Protein AF-A0A1Q3GS66-F1 (afdb_monomer)

Solvent-accessible surface area (backbone atoms only — not comparable to full-atom values): 6261 Å² total; per-residue (Å²): 132,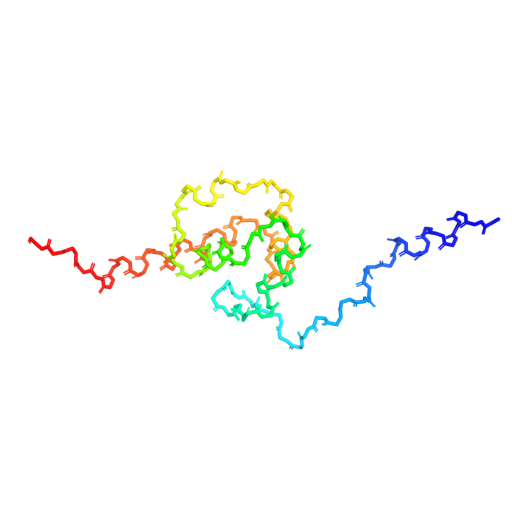64,65,66,61,52,49,58,60,68,71,41,73,79,89,74,69,82,70,60,100,69,70,37,78,46,67,73,62,52,49,76,68,51,37,52,52,48,24,74,73,50,81,43,54,48,68,55,50,47,32,50,39,69,53,64,46,43,76,72,58,64,74,63,59,51,69,71,43,38,52,54,51,20,62,65,40,67,48,94,39,54,67,63,52,49,50,56,44,47,52,51,36,52,56,56,53,71,74,49,78,75,87,128

Radius of gyration: 17.08 Å; Cα contacts (8 Å, |Δi|>4): 69; chains: 1; bounding box: 36×34×60 Å

pLDDT: mean 73.76, std 15.75, range [42.88, 90.56]

Foldseek 3Di:
DVVVVVVVVVPDDPPPPPPPPDQALALQVDDLVLLVVLCVQQVDHSVLSCCQSVLVDDPVSLVPRDPSSQVSVCVSNVHPGSVVNVVRSVVVNVVVCVVDPDDD

Sequence (104 aa):
MILERANELLGRPASGLTYCKRIPQKPEDCTYKDFRNLSSMTDISISTLKRLFNSEATTKCLGKLNTINQEKIVQFLGYEDWAAVEKVIFQKVMDKKLTYPLPS

Secondary structure (DSSP, 8-state):
--HHHHHHHHSS--TT----S---SSGGG--HHHHHHHHHHHS--HHHHHHHHTT---HHHHTT--HHHHHHHHHHHT-SSHHHHHHHHHHHHHHHHHTSPPP-

Structure (mmCIF, N/CA/C/O backbone):
data_AF-A0A1Q3GS66-F1
#
_entry.id   AF-A0A1Q3GS66-F1
#
loop_
_atom_site.group_PDB
_atom_site.id
_atom_site.type_symbol
_atom_site.label_atom_id
_atom_site.label_alt_id
_atom_site.label_comp_id
_atom_site.label_asym_id
_atom_site.label_entity_id
_atom_site.label_seq_id
_atom_site.pdbx_PDB_ins_code
_atom_site.Cartn_x
_atom_site.Cartn_y
_atom_site.Cartn_z
_atom_site.occupancy
_atom_site.B_iso_or_equiv
_atom_site.auth_seq_id
_atom_site.auth_comp_id
_atom_site.auth_asym_id
_atom_site.auth_atom_id
_atom_site.pdbx_PDB_model_num
ATOM 1 N N . MET A 1 1 ? 21.201 -11.972 -33.264 1.00 51.81 1 MET A N 1
ATOM 2 C CA . MET A 1 1 ? 19.793 -12.191 -32.866 1.00 51.81 1 MET A CA 1
ATOM 3 C C . MET A 1 1 ? 19.665 -12.187 -31.332 1.00 51.81 1 MET A C 1
ATOM 5 O O . MET A 1 1 ? 19.193 -13.141 -30.735 1.00 51.81 1 MET A O 1
ATOM 9 N N . ILE A 1 2 ? 20.167 -11.130 -30.671 1.00 56.84 2 ILE A N 1
ATOM 10 C CA . ILE A 1 2 ? 20.170 -11.005 -29.194 1.00 56.84 2 ILE A CA 1
ATOM 11 C C . ILE A 1 2 ? 18.991 -10.133 -28.722 1.00 56.84 2 ILE A C 1
ATOM 13 O O . ILE A 1 2 ? 18.426 -10.391 -27.664 1.00 56.84 2 ILE A O 1
ATOM 17 N N . LEU A 1 3 ? 18.565 -9.162 -29.542 1.00 54.03 3 LEU A N 1
ATOM 18 C CA . LEU A 1 3 ? 17.437 -8.274 -2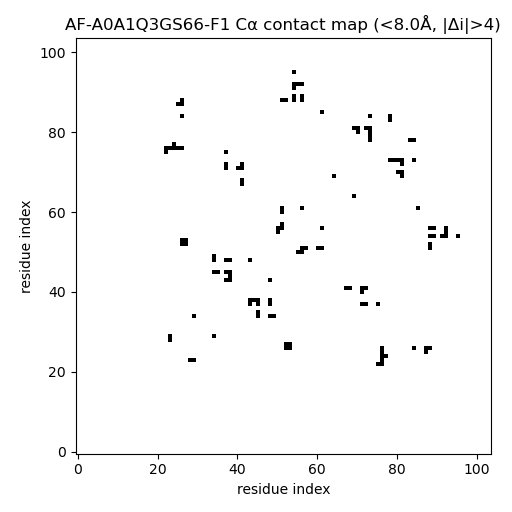9.237 1.00 54.03 3 LEU A CA 1
ATOM 19 C C . LEU A 1 3 ? 16.091 -9.005 -29.122 1.00 54.03 3 LEU A C 1
ATOM 21 O O . LEU A 1 3 ? 15.325 -8.706 -28.213 1.00 54.03 3 LEU A O 1
ATOM 25 N N . GLU A 1 4 ? 15.808 -9.981 -29.988 1.00 55.50 4 GLU A N 1
ATOM 26 C CA . GLU A 1 4 ? 14.531 -10.715 -29.945 1.00 55.50 4 GLU A CA 1
ATOM 27 C C . GLU A 1 4 ? 14.377 -11.522 -28.649 1.00 55.50 4 GLU A C 1
ATOM 29 O O . GLU A 1 4 ? 13.313 -11.519 -28.034 1.00 55.50 4 GLU A O 1
ATOM 34 N N . ARG A 1 5 ? 15.476 -12.103 -28.154 1.00 53.62 5 ARG A N 1
ATOM 35 C CA . ARG A 1 5 ? 15.496 -12.861 -26.897 1.00 53.62 5 ARG A CA 1
ATOM 36 C C . ARG A 1 5 ? 15.348 -11.966 -25.660 1.00 53.62 5 ARG A C 1
ATOM 38 O O . ARG A 1 5 ? 14.798 -12.398 -24.652 1.00 53.62 5 ARG A O 1
ATOM 45 N N . ALA A 1 6 ? 15.833 -10.724 -25.726 1.00 54.97 6 ALA A N 1
ATOM 46 C CA . ALA A 1 6 ? 15.662 -9.739 -24.657 1.00 54.97 6 ALA A CA 1
ATOM 47 C C . ALA A 1 6 ? 14.213 -9.223 -24.586 1.00 54.97 6 ALA A C 1
ATOM 49 O O . ALA A 1 6 ? 13.666 -9.093 -23.492 1.00 54.97 6 ALA A O 1
ATOM 50 N N . ASN A 1 7 ? 13.559 -9.018 -25.734 1.00 56.16 7 ASN A N 1
ATOM 51 C CA . ASN A 1 7 ? 12.146 -8.636 -25.785 1.00 56.16 7 ASN A CA 1
ATOM 52 C C . ASN A 1 7 ? 11.207 -9.758 -25.317 1.00 56.16 7 ASN A C 1
ATOM 54 O O . ASN A 1 7 ? 10.223 -9.469 -24.644 1.00 56.16 7 ASN A O 1
ATOM 58 N N . GLU A 1 8 ? 11.526 -11.032 -25.568 1.00 57.31 8 GLU A N 1
ATOM 59 C CA . GLU A 1 8 ? 10.780 -12.161 -24.982 1.00 57.31 8 GLU A CA 1
ATOM 60 C C . GLU A 1 8 ? 10.863 -12.214 -23.448 1.00 57.31 8 GLU A C 1
ATOM 62 O O . GLU A 1 8 ? 9.920 -12.662 -22.795 1.00 57.31 8 GLU A O 1
ATOM 67 N N . LEU A 1 9 ? 11.974 -11.764 -22.857 1.00 53.22 9 LEU A N 1
ATOM 68 C CA . LEU A 1 9 ? 12.140 -11.705 -21.401 1.00 53.22 9 LEU A CA 1
ATOM 69 C C . LEU A 1 9 ? 11.424 -10.498 -20.781 1.00 53.22 9 LEU A C 1
ATOM 71 O O . LEU A 1 9 ? 10.913 -10.614 -19.671 1.00 53.22 9 LEU A O 1
ATOM 75 N N . LEU A 1 10 ? 11.348 -9.374 -21.501 1.00 55.28 10 LEU A N 1
ATOM 76 C CA . LEU A 1 10 ? 10.608 -8.175 -21.086 1.00 55.28 10 LEU A CA 1
ATOM 77 C C . LEU A 1 10 ? 9.092 -8.294 -21.324 1.00 55.28 10 LEU A C 1
ATOM 79 O O . LEU A 1 10 ? 8.313 -7.662 -20.618 1.00 55.28 10 LEU A O 1
ATOM 83 N N . GLY A 1 11 ? 8.671 -9.109 -22.298 1.00 46.12 11 GLY A N 1
ATOM 84 C CA . GLY A 1 11 ? 7.265 -9.381 -22.617 1.00 46.12 11 GLY A CA 1
ATOM 85 C C . GLY A 1 11 ? 6.605 -10.434 -21.722 1.00 46.12 11 GLY A C 1
ATOM 86 O O . GLY A 1 11 ? 5.391 -10.62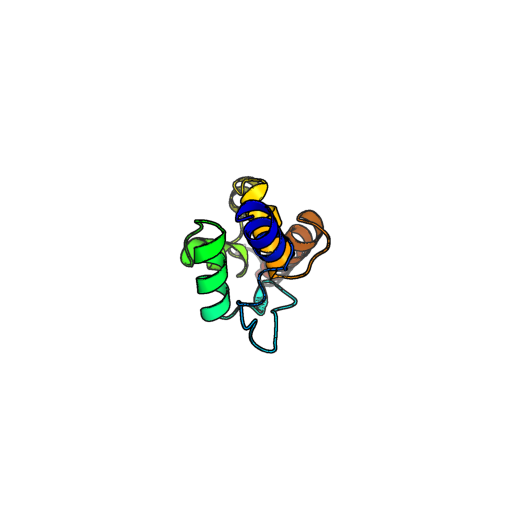4 -21.781 1.00 46.12 11 GLY A O 1
ATOM 87 N N . ARG A 1 12 ? 7.378 -11.122 -20.874 1.00 50.12 12 ARG A N 1
ATOM 88 C CA . ARG A 1 12 ? 6.832 -11.987 -19.825 1.00 50.12 12 ARG A CA 1
ATOM 89 C C . ARG A 1 12 ? 6.534 -11.115 -18.604 1.00 50.12 12 ARG A C 1
ATOM 91 O O . ARG A 1 12 ? 7.466 -10.488 -18.101 1.00 50.12 12 ARG A O 1
ATOM 98 N N . PRO A 1 13 ? 5.294 -11.087 -18.069 1.00 47.72 13 PRO A N 1
ATOM 99 C CA . PRO A 1 13 ? 5.080 -10.503 -16.749 1.00 47.72 13 PRO A CA 1
ATOM 100 C C . PRO A 1 13 ? 6.045 -11.211 -15.805 1.00 47.72 13 PRO A C 1
ATOM 102 O O . PRO A 1 13 ? 6.181 -12.431 -15.915 1.00 47.72 13 PRO A O 1
ATOM 105 N N . ALA A 1 14 ? 6.765 -10.465 -14.964 1.00 52.16 14 ALA A N 1
ATOM 106 C CA . ALA A 1 14 ? 7.818 -10.981 -14.093 1.00 52.16 14 ALA A CA 1
ATOM 107 C C . ALA A 1 14 ? 7.318 -12.186 -13.272 1.00 52.16 14 ALA A C 1
ATOM 109 O O . ALA A 1 14 ? 6.837 -12.065 -12.148 1.00 52.16 14 ALA A O 1
ATOM 110 N N . SER A 1 15 ? 7.439 -13.381 -13.851 1.00 47.88 15 SER A N 1
ATOM 111 C CA . SER A 1 15 ? 6.919 -14.647 -13.336 1.00 47.88 15 SER A CA 1
ATOM 112 C C . SER A 1 15 ? 7.952 -15.235 -12.379 1.00 47.88 15 SER A C 1
ATOM 114 O O . SER A 1 15 ? 8.393 -16.369 -12.524 1.00 47.88 15 SER A O 1
ATOM 116 N N . GLY A 1 16 ? 8.427 -14.393 -11.462 1.00 42.88 16 GLY A N 1
ATOM 117 C CA . GLY A 1 16 ? 9.490 -14.690 -10.504 1.00 42.88 16 GLY A CA 1
ATOM 118 C C . GLY A 1 16 ? 9.192 -14.179 -9.098 1.00 42.88 16 GLY A C 1
ATOM 119 O O . GLY A 1 16 ? 9.889 -14.541 -8.156 1.00 42.88 16 GLY A O 1
ATOM 120 N N . LEU A 1 17 ? 8.126 -13.399 -8.912 1.00 45.75 17 LEU A N 1
ATOM 121 C CA . LEU A 1 17 ? 7.558 -13.205 -7.589 1.00 45.75 17 LEU A CA 1
ATOM 122 C C . LEU A 1 17 ? 6.595 -14.364 -7.364 1.00 45.75 17 LEU A C 1
ATOM 124 O O . LEU A 1 17 ? 5.465 -14.360 -7.843 1.00 45.75 17 LEU A O 1
ATOM 128 N N . THR A 1 18 ? 7.046 -15.380 -6.630 1.00 44.34 18 THR A N 1
ATOM 129 C CA . THR A 1 18 ? 6.148 -16.253 -5.868 1.00 44.34 18 THR A CA 1
ATOM 130 C C . THR A 1 18 ? 5.358 -15.367 -4.906 1.00 44.34 18 THR A C 1
ATOM 132 O O . THR A 1 18 ? 5.701 -15.247 -3.725 1.00 44.34 18 THR A O 1
ATOM 135 N N . TYR A 1 19 ? 4.333 -14.684 -5.420 1.00 48.16 19 TYR A N 1
ATOM 136 C CA . TYR A 1 19 ? 3.322 -14.033 -4.614 1.00 48.16 19 TYR A CA 1
ATOM 137 C C . TYR A 1 19 ? 2.737 -15.143 -3.756 1.00 48.16 19 TYR A C 1
ATOM 139 O O . TYR A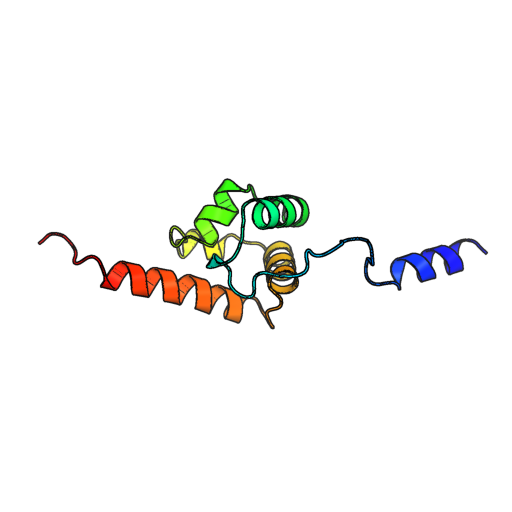 1 19 ? 2.205 -16.145 -4.240 1.00 48.16 19 TYR A O 1
ATOM 147 N N . CYS A 1 20 ? 2.996 -15.026 -2.458 1.00 47.97 20 CYS A N 1
ATOM 148 C CA . CYS A 1 20 ? 2.491 -15.953 -1.468 1.00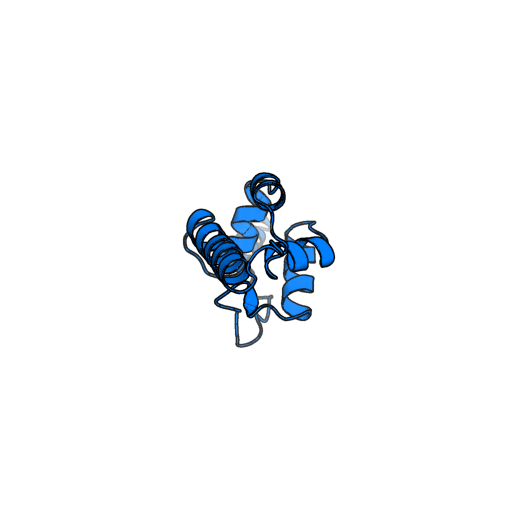 47.97 20 CYS A CA 1
ATOM 149 C C . CYS A 1 20 ? 0.983 -16.076 -1.685 1.00 47.97 20 CYS A C 1
ATOM 151 O O . CYS A 1 20 ? 0.333 -15.078 -1.974 1.00 47.97 20 CYS A O 1
ATOM 153 N N . LYS A 1 21 ? 0.448 -17.297 -1.574 1.00 54.44 21 LYS A N 1
ATOM 154 C CA . LYS A 1 21 ? -0.922 -17.714 -1.938 1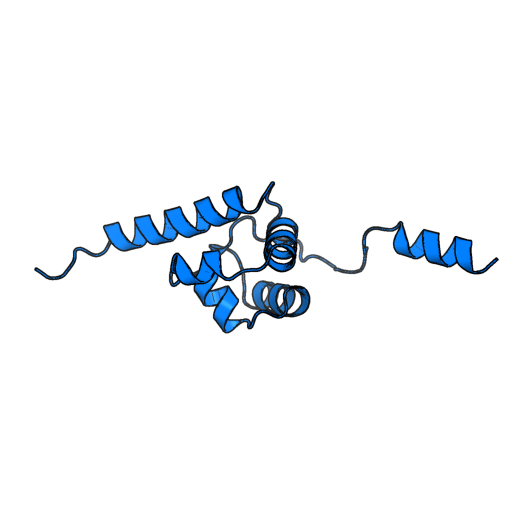.00 54.44 21 LYS A CA 1
ATOM 155 C C . LYS A 1 21 ? -2.085 -16.922 -1.290 1.00 54.44 21 LYS A C 1
ATOM 157 O O . LYS A 1 21 ? -3.229 -17.349 -1.386 1.00 54.44 21 LYS A O 1
ATOM 162 N N . ARG A 1 22 ? -1.824 -15.794 -0.627 1.00 62.88 22 ARG A N 1
ATOM 163 C CA . ARG A 1 22 ? -2.790 -14.793 -0.170 1.00 62.88 22 ARG A CA 1
ATOM 164 C C . ARG A 1 22 ? -2.194 -13.404 -0.393 1.00 62.88 22 ARG A C 1
ATOM 166 O O . ARG A 1 22 ? -1.412 -12.940 0.430 1.00 62.88 22 ARG A O 1
ATOM 173 N N . ILE A 1 23 ? -2.541 -12.774 -1.512 1.00 67.38 23 ILE A N 1
ATOM 174 C CA . ILE A 1 23 ? -2.310 -11.339 -1.698 1.00 67.38 23 ILE A CA 1
ATOM 175 C C . ILE A 1 23 ? -3.287 -10.621 -0.756 1.00 67.38 23 ILE A C 1
ATOM 177 O O . ILE A 1 23 ? -4.480 -10.945 -0.801 1.00 67.38 23 ILE A O 1
ATOM 181 N N . PRO A 1 24 ? -2.822 -9.715 0.121 1.00 76.88 24 PRO A N 1
ATOM 182 C CA . PRO A 1 24 ? -3.719 -8.955 0.978 1.00 76.88 24 PRO A CA 1
ATOM 183 C C . PRO A 1 24 ? -4.666 -8.135 0.099 1.00 76.88 24 PRO A C 1
ATOM 185 O O . PRO A 1 24 ? -4.229 -7.320 -0.706 1.00 76.88 24 PRO A O 1
ATOM 188 N N . GLN A 1 25 ? -5.967 -8.387 0.242 1.00 76.69 25 GLN A N 1
ATOM 189 C CA . GLN A 1 25 ? -7.014 -7.669 -0.493 1.00 76.69 25 GLN A CA 1
ATOM 190 C C . GLN A 1 25 ? -7.292 -6.301 0.120 1.00 76.69 25 GLN A C 1
ATOM 192 O O . GLN A 1 25 ? -7.917 -5.462 -0.516 1.00 76.69 25 GLN A O 1
ATOM 197 N N . LYS A 1 26 ? -6.849 -6.081 1.361 1.00 80.88 26 LYS A N 1
ATOM 198 C CA . LYS A 1 26 ? -6.972 -4.805 2.044 1.00 80.88 26 LYS A CA 1
ATOM 199 C C . LYS A 1 26 ? -5.639 -4.392 2.666 1.00 80.88 26 LYS A C 1
ATOM 201 O O . LYS A 1 26 ? -4.882 -5.259 3.114 1.00 80.88 26 LYS A O 1
ATOM 206 N N . PRO A 1 27 ? -5.347 -3.082 2.749 1.00 80.44 27 PRO A N 1
ATOM 207 C CA . PRO A 1 27 ? -4.142 -2.565 3.397 1.00 80.44 27 PRO A CA 1
ATOM 208 C C . PRO A 1 27 ? -3.905 -3.129 4.810 1.00 80.44 27 PRO A C 1
ATOM 210 O O . PRO A 1 27 ? -2.770 -3.405 5.191 1.00 80.44 27 PRO A O 1
ATOM 213 N N . GLU A 1 28 ? -4.969 -3.345 5.581 1.00 78.50 28 GLU A N 1
ATOM 214 C CA . GLU A 1 28 ? -4.936 -3.903 6.937 1.00 78.50 28 GLU A CA 1
ATOM 215 C C . GLU A 1 28 ? -4.515 -5.369 7.032 1.00 78.50 28 GLU A C 1
ATOM 217 O O . GLU A 1 28 ? -4.023 -5.783 8.080 1.00 78.50 28 GLU A O 1
ATOM 222 N N . ASP A 1 29 ? -4.673 -6.132 5.954 1.00 83.81 29 ASP A N 1
ATOM 223 C CA . ASP A 1 29 ? -4.314 -7.548 5.919 1.00 83.81 29 ASP A CA 1
ATOM 224 C C . ASP A 1 29 ? -2.815 -7.743 5.634 1.00 83.81 29 ASP A C 1
ATOM 226 O O . ASP A 1 29 ? -2.312 -8.869 5.648 1.00 83.81 29 ASP A O 1
ATOM 230 N N . CYS A 1 30 ? -2.081 -6.651 5.379 1.00 85.50 30 CYS A N 1
ATOM 231 C CA . CYS A 1 30 ? -0.649 -6.688 5.117 1.00 85.50 30 CYS A CA 1
ATOM 232 C C . CYS A 1 30 ? 0.129 -7.175 6.344 1.00 85.50 30 CYS A C 1
ATOM 234 O O . CYS A 1 30 ? 0.151 -6.555 7.411 1.00 85.50 30 CYS A O 1
ATOM 236 N N . THR A 1 31 ? 0.868 -8.263 6.160 1.00 87.12 31 THR A N 1
ATOM 237 C CA . THR A 1 31 ? 1.826 -8.778 7.134 1.00 87.12 31 THR A CA 1
ATOM 238 C C . THR A 1 31 ? 3.163 -8.039 7.022 1.00 87.12 31 THR A C 1
ATOM 240 O O . THR A 1 31 ? 3.428 -7.289 6.081 1.00 87.12 31 THR A O 1
ATOM 243 N N . TYR A 1 32 ? 4.088 -8.290 7.954 1.00 87.06 32 TYR A N 1
ATOM 244 C CA . TYR A 1 32 ? 5.451 -7.750 7.858 1.00 87.06 32 TYR A CA 1
ATOM 245 C C . TYR A 1 32 ? 6.155 -8.110 6.537 1.00 87.06 32 TYR A C 1
ATOM 247 O O . TYR A 1 32 ? 6.918 -7.302 6.007 1.00 87.06 32 TYR A O 1
ATOM 255 N N . LYS A 1 33 ? 5.882 -9.301 5.985 1.00 87.62 33 LYS A N 1
ATOM 256 C CA . LYS A 1 33 ? 6.449 -9.741 4.705 1.00 87.62 33 LYS A CA 1
ATOM 257 C C . LYS A 1 33 ? 5.944 -8.880 3.545 1.00 87.62 33 LYS A C 1
ATOM 259 O O . LYS A 1 33 ? 6.735 -8.509 2.684 1.00 87.62 33 LYS A O 1
ATOM 264 N N . ASP A 1 34 ? 4.669 -8.508 3.572 1.00 88.44 34 ASP A N 1
ATOM 265 C CA . ASP A 1 34 ? 4.047 -7.642 2.568 1.00 88.44 34 ASP A CA 1
ATOM 266 C C . ASP A 1 34 ? 4.632 -6.231 2.626 1.00 88.44 34 ASP A C 1
ATOM 268 O O . ASP A 1 34 ? 5.026 -5.678 1.603 1.00 88.44 34 ASP A O 1
ATOM 272 N N . PHE A 1 35 ? 4.828 -5.694 3.835 1.00 89.50 35 PHE A N 1
ATOM 273 C CA . PHE A 1 35 ? 5.509 -4.411 4.012 1.00 89.50 35 PHE A CA 1
ATOM 274 C C . PHE A 1 35 ? 6.961 -4.433 3.530 1.00 89.50 35 PHE A C 1
ATOM 276 O O . PHE A 1 35 ? 7.430 -3.441 2.977 1.00 89.50 35 PHE A O 1
ATOM 283 N N . ARG A 1 36 ? 7.682 -5.544 3.724 1.00 89.56 36 ARG A N 1
ATOM 284 C CA . ARG A 1 36 ? 9.046 -5.701 3.203 1.00 89.56 36 ARG A CA 1
ATOM 285 C C . ARG A 1 36 ? 9.056 -5.670 1.675 1.00 89.56 36 ARG A C 1
ATOM 287 O O . ARG A 1 36 ? 9.876 -4.962 1.104 1.00 89.56 36 ARG A O 1
ATOM 294 N N . ASN A 1 37 ? 8.124 -6.379 1.040 1.00 88.12 37 ASN A N 1
ATOM 295 C CA . ASN A 1 37 ? 7.991 -6.403 -0.416 1.00 88.12 37 ASN A CA 1
ATOM 296 C C . ASN A 1 37 ? 7.642 -5.019 -0.969 1.00 88.12 37 ASN A C 1
ATOM 298 O O . ASN A 1 37 ? 8.339 -4.519 -1.845 1.00 88.12 37 ASN A O 1
ATOM 302 N N . LEU A 1 38 ? 6.616 -4.372 -0.412 1.00 89.38 38 LEU A N 1
ATOM 303 C CA . LEU A 1 38 ? 6.237 -3.009 -0.7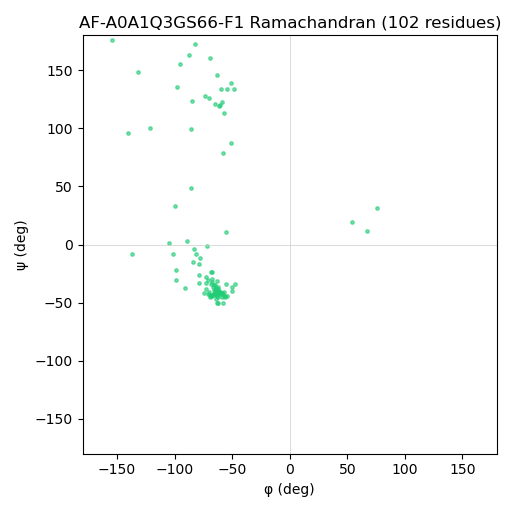80 1.00 89.38 38 LEU A CA 1
ATOM 304 C C . LEU A 1 38 ? 7.410 -2.042 -0.618 1.00 89.38 38 LEU A C 1
ATOM 306 O O . LEU A 1 38 ? 7.692 -1.279 -1.533 1.00 89.38 38 LEU A O 1
ATOM 310 N N . SER A 1 39 ? 8.149 -2.131 0.491 1.00 89.38 39 SER A N 1
ATOM 311 C CA . SER A 1 39 ? 9.314 -1.281 0.740 1.00 89.38 39 SER A CA 1
ATOM 312 C C . SER A 1 39 ? 10.388 -1.432 -0.337 1.00 89.38 39 SER A C 1
ATOM 314 O O . SER A 1 39 ? 10.916 -0.429 -0.810 1.00 89.38 39 SER A O 1
ATOM 316 N N . SER A 1 40 ? 10.655 -2.664 -0.780 1.00 87.69 40 SER A N 1
ATOM 317 C CA . SER A 1 40 ? 11.587 -2.942 -1.877 1.00 87.69 40 SER A CA 1
ATOM 318 C C . SER A 1 40 ? 11.097 -2.460 -3.244 1.00 87.69 40 SER A C 1
ATOM 320 O O . SER A 1 40 ? 11.920 -2.242 -4.125 1.00 87.69 40 SER A O 1
ATOM 322 N N . MET A 1 41 ? 9.786 -2.300 -3.443 1.00 88.19 41 MET A N 1
ATOM 323 C CA . MET A 1 41 ? 9.235 -1.818 -4.711 1.00 88.19 41 MET A CA 1
ATOM 324 C C . MET A 1 41 ? 9.091 -0.296 -4.748 1.00 88.19 41 MET A C 1
ATOM 326 O O . MET A 1 41 ? 9.293 0.290 -5.807 1.00 88.19 41 MET A O 1
ATOM 330 N N . THR A 1 42 ? 8.717 0.355 -3.644 1.00 84.06 42 THR A N 1
ATOM 331 C CA . THR A 1 42 ? 8.284 1.765 -3.635 1.00 84.06 42 THR A CA 1
ATOM 332 C C . THR A 1 42 ? 9.316 2.744 -3.071 1.00 84.06 42 THR A C 1
ATOM 334 O O . THR A 1 42 ? 9.005 3.922 -2.936 1.00 84.06 42 THR A O 1
ATOM 337 N N . ASP A 1 43 ? 10.506 2.294 -2.665 1.00 83.38 43 ASP A N 1
ATOM 338 C CA . ASP A 1 43 ? 11.492 3.116 -1.930 1.00 83.38 43 ASP A CA 1
ATOM 339 C C . ASP A 1 43 ? 10.909 3.780 -0.659 1.00 83.38 43 ASP A C 1
ATOM 341 O O . ASP A 1 43 ? 11.440 4.753 -0.121 1.00 83.38 43 ASP A O 1
ATOM 345 N N . ILE A 1 44 ? 9.790 3.253 -0.147 1.00 88.31 44 ILE A N 1
ATOM 346 C CA . ILE A 1 44 ? 9.131 3.734 1.071 1.00 88.31 44 ILE A CA 1
ATOM 347 C C . ILE A 1 44 ? 9.581 2.837 2.215 1.00 88.31 44 ILE A C 1
ATOM 349 O O . ILE A 1 44 ? 9.586 1.614 2.095 1.00 88.31 44 ILE A O 1
ATOM 353 N N . SER A 1 45 ? 9.922 3.419 3.363 1.00 89.62 45 SER A N 1
ATOM 354 C CA . SER A 1 45 ? 10.282 2.617 4.531 1.00 89.62 45 SER A CA 1
ATOM 355 C C . SER A 1 45 ? 9.103 1.763 5.018 1.00 89.62 45 SER A C 1
ATOM 357 O O . SER A 1 45 ? 7.951 2.205 5.028 1.00 89.62 45 SER A O 1
ATOM 359 N N . ILE A 1 46 ? 9.396 0.566 5.536 1.00 89.12 46 ILE A N 1
ATOM 360 C CA . ILE A 1 46 ? 8.406 -0.303 6.205 1.00 89.12 46 ILE A CA 1
ATOM 361 C C . ILE A 1 46 ? 7.617 0.466 7.274 1.00 89.12 46 ILE A C 1
ATOM 363 O O . ILE A 1 46 ? 6.409 0.286 7.406 1.00 89.12 46 ILE A O 1
ATOM 367 N N . SER A 1 47 ? 8.282 1.340 8.037 1.00 87.88 47 SER A N 1
ATOM 368 C CA . SER A 1 47 ? 7.628 2.175 9.049 1.00 87.88 47 SER A CA 1
ATOM 369 C C . SER A 1 47 ? 6.597 3.128 8.442 1.00 87.88 47 SER A C 1
ATOM 371 O O . SER A 1 47 ? 5.508 3.272 8.988 1.00 87.88 47 SER A O 1
ATOM 373 N N . THR A 1 48 ? 6.896 3.736 7.295 1.00 87.19 48 THR A N 1
ATOM 374 C CA . THR A 1 48 ? 5.976 4.646 6.605 1.00 87.19 48 THR A CA 1
ATOM 375 C C . THR A 1 48 ? 4.793 3.886 6.009 1.00 87.19 48 THR A C 1
ATOM 377 O O . THR A 1 48 ? 3.661 4.334 6.160 1.00 87.19 48 THR A O 1
ATOM 380 N N . LEU A 1 49 ? 5.020 2.706 5.423 1.00 88.94 49 LEU A N 1
ATOM 381 C CA . LEU A 1 49 ? 3.944 1.845 4.913 1.00 88.94 49 LEU A CA 1
ATOM 382 C C . LEU A 1 49 ? 3.020 1.347 6.033 1.00 88.94 49 LEU A C 1
ATOM 384 O O . LEU A 1 49 ? 1.801 1.377 5.894 1.00 88.94 49 LEU A O 1
ATOM 388 N N . LYS A 1 50 ? 3.580 0.954 7.184 1.00 87.56 50 LYS A N 1
ATOM 389 C CA . LYS A 1 50 ? 2.779 0.600 8.364 1.00 87.56 50 LYS A CA 1
ATOM 390 C C . LYS A 1 50 ? 1.907 1.764 8.814 1.00 87.56 50 LYS A C 1
ATOM 392 O O . LYS A 1 50 ? 0.728 1.559 9.075 1.00 87.56 50 LYS A O 1
ATOM 397 N N . ARG A 1 51 ? 2.458 2.980 8.875 1.00 84.38 51 ARG A N 1
ATOM 398 C CA . ARG A 1 51 ? 1.681 4.178 9.229 1.00 84.38 51 ARG A CA 1
ATOM 399 C C . ARG A 1 51 ? 0.566 4.440 8.221 1.00 84.38 51 ARG A C 1
ATOM 401 O O . ARG A 1 51 ? -0.554 4.735 8.623 1.00 84.38 51 ARG A O 1
ATOM 408 N N . LEU A 1 52 ? 0.865 4.269 6.935 1.00 86.19 52 LEU A N 1
ATOM 409 C CA . LEU A 1 52 ? -0.085 4.417 5.836 1.00 86.19 52 LEU A CA 1
ATOM 410 C C . LEU A 1 52 ? -1.268 3.438 5.946 1.00 86.19 52 LEU A C 1
ATOM 412 O O . LEU A 1 52 ? -2.399 3.830 5.697 1.00 86.19 52 LEU A O 1
ATOM 416 N N . PHE A 1 53 ? -1.037 2.181 6.333 1.00 85.75 53 PHE A N 1
ATOM 417 C CA . PHE A 1 53 ? -2.081 1.141 6.314 1.00 85.75 53 PHE A CA 1
ATOM 418 C C . PHE A 1 53 ? -2.750 0.888 7.684 1.00 85.75 53 PHE A C 1
ATOM 420 O O . PHE A 1 53 ? -3.891 0.422 7.764 1.00 85.75 53 PHE A O 1
ATOM 427 N N . ASN A 1 54 ? -2.093 1.244 8.794 1.00 75.38 54 ASN A N 1
ATOM 428 C CA . ASN A 1 54 ? -2.575 0.975 10.159 1.00 75.38 54 ASN A CA 1
ATOM 429 C C . ASN A 1 54 ? -3.246 2.173 10.843 1.00 75.38 54 ASN A C 1
ATOM 431 O O . ASN A 1 54 ? -3.189 2.311 12.065 1.00 75.38 54 ASN A O 1
ATOM 435 N N . SER A 1 55 ? -3.933 3.018 10.070 1.00 63.84 55 SER A N 1
ATOM 436 C CA . SER A 1 55 ? -4.762 4.121 10.593 1.00 63.84 55 SER A CA 1
ATOM 437 C C . SER A 1 55 ? -3.996 5.254 11.288 1.00 63.84 55 SER A C 1
ATOM 439 O O . SER A 1 55 ? -4.615 6.114 11.907 1.00 63.84 55 SER A O 1
ATOM 441 N N . GLU A 1 56 ? -2.667 5.289 11.175 1.00 61.75 56 GLU A N 1
ATOM 442 C CA . GLU A 1 56 ? -1.858 6.487 11.461 1.00 61.75 56 GLU A CA 1
ATOM 443 C C . GLU A 1 56 ? -1.699 7.370 10.213 1.00 61.75 56 GLU A C 1
ATOM 445 O O . GLU A 1 56 ? -0.991 8.385 10.226 1.00 61.75 56 GLU A O 1
ATOM 450 N N . ALA A 1 57 ? -2.350 6.975 9.118 1.00 63.47 57 ALA A N 1
ATOM 451 C CA . ALA A 1 57 ? -2.401 7.734 7.893 1.00 63.47 57 ALA A CA 1
ATOM 452 C C . ALA A 1 57 ? -3.066 9.079 8.169 1.00 63.47 57 ALA A C 1
ATOM 454 O O . ALA A 1 57 ? -4.223 9.175 8.575 1.00 63.47 57 ALA A O 1
ATOM 455 N N . THR A 1 58 ? -2.306 10.137 7.930 1.00 62.31 58 THR A N 1
ATOM 456 C CA . THR A 1 58 ? -2.852 11.485 7.820 1.00 62.31 58 THR A CA 1
ATOM 457 C C . THR A 1 58 ? -3.091 11.783 6.344 1.00 62.31 58 THR A C 1
ATOM 459 O O . THR A 1 58 ? -2.398 11.234 5.485 1.00 62.31 58 THR A O 1
ATOM 462 N N . THR A 1 59 ? -4.010 12.699 6.031 1.00 61.31 59 THR A N 1
ATOM 463 C CA . THR A 1 59 ? -4.163 13.273 4.676 1.00 61.31 59 THR A CA 1
ATOM 464 C C . THR A 1 59 ? -2.811 13.713 4.093 1.00 61.31 59 THR A C 1
ATOM 466 O O . THR A 1 59 ? -2.535 13.539 2.912 1.00 61.31 59 THR A O 1
ATOM 469 N N . LYS A 1 60 ? -1.906 14.189 4.960 1.00 64.12 60 LYS A N 1
ATOM 470 C CA . LYS A 1 60 ? -0.524 14.560 4.633 1.00 64.12 60 LYS A CA 1
ATOM 471 C C . LYS A 1 60 ? 0.376 13.375 4.249 1.00 64.12 60 LYS A C 1
ATOM 473 O O . LYS A 1 60 ? 1.333 13.582 3.512 1.00 64.12 60 LYS A O 1
ATOM 478 N N . CYS A 1 61 ? 0.135 12.168 4.761 1.00 67.25 61 CYS A N 1
ATOM 479 C CA . CYS A 1 61 ? 0.865 10.963 4.351 1.00 67.25 61 CYS A CA 1
ATOM 480 C C . CYS A 1 61 ? 0.409 10.480 2.972 1.00 67.25 61 CYS A C 1
ATOM 482 O O . CYS A 1 61 ? 1.264 10.145 2.160 1.00 67.25 61 CYS A O 1
ATOM 484 N N . LEU A 1 62 ? -0.900 10.496 2.702 1.00 69.19 62 LEU A N 1
ATOM 485 C CA . LEU A 1 62 ? -1.476 10.064 1.422 1.00 69.19 62 LEU A CA 1
ATOM 486 C C . LEU A 1 62 ? -1.097 11.020 0.280 1.00 69.19 62 LEU A C 1
ATOM 488 O O . LEU A 1 62 ? -0.597 10.578 -0.750 1.00 69.19 62 LEU A O 1
ATOM 492 N N . GLY A 1 63 ? -1.180 12.334 0.513 1.00 67.50 63 GLY A N 1
ATOM 493 C CA . GLY A 1 63 ? -0.825 13.354 -0.483 1.00 67.50 63 GLY A CA 1
ATOM 494 C C . GLY A 1 63 ? 0.674 13.510 -0.780 1.00 67.50 63 GLY A C 1
ATOM 495 O O . GLY A 1 63 ? 1.047 14.354 -1.587 1.00 67.50 63 GLY A O 1
ATOM 496 N N . LYS A 1 64 ? 1.554 12.744 -0.118 1.00 75.81 64 LYS A N 1
ATOM 497 C CA . LYS A 1 64 ? 3.013 12.783 -0.340 1.00 75.81 64 LYS A CA 1
ATOM 498 C C . LYS A 1 64 ? 3.540 11.638 -1.199 1.00 75.81 64 LYS A C 1
ATOM 500 O O . LYS A 1 64 ? 4.723 11.643 -1.538 1.00 75.81 64 LYS A O 1
ATOM 505 N N . LEU A 1 65 ? 2.708 10.649 -1.518 1.00 84.00 65 LEU A N 1
ATOM 506 C CA . LEU A 1 65 ? 3.108 9.585 -2.429 1.00 84.00 65 LEU A CA 1
ATOM 507 C C . LEU A 1 65 ? 3.146 10.122 -3.861 1.00 84.00 65 LEU A C 1
ATOM 509 O O . LEU A 1 65 ? 2.168 10.691 -4.334 1.00 84.00 65 LEU A O 1
ATOM 513 N N . ASN A 1 66 ? 4.272 9.924 -4.547 1.00 88.81 66 ASN A N 1
ATOM 514 C CA . ASN A 1 66 ? 4.346 10.162 -5.987 1.00 88.81 66 ASN A CA 1
ATOM 515 C C . ASN A 1 66 ? 3.526 9.105 -6.753 1.00 88.81 66 ASN A C 1
ATOM 517 O O . ASN A 1 66 ? 3.268 8.017 -6.233 1.00 88.81 66 ASN A O 1
ATOM 521 N N . THR A 1 67 ? 3.162 9.412 -7.998 1.00 89.12 67 THR A N 1
ATOM 522 C CA . THR A 1 67 ? 2.303 8.559 -8.837 1.00 89.12 67 THR A CA 1
ATOM 523 C C . THR A 1 67 ? 2.867 7.149 -9.028 1.00 89.12 67 THR A C 1
ATOM 525 O O . THR A 1 67 ? 2.138 6.177 -8.889 1.00 89.12 67 THR A O 1
ATOM 528 N N . ILE A 1 68 ? 4.182 7.013 -9.231 1.00 89.38 68 ILE A N 1
ATOM 529 C CA . ILE A 1 68 ? 4.844 5.708 -9.418 1.00 89.38 68 ILE A CA 1
ATOM 530 C C . ILE A 1 68 ? 4.652 4.810 -8.187 1.00 89.38 68 ILE A C 1
ATOM 532 O O . ILE A 1 68 ? 4.393 3.612 -8.296 1.00 89.38 68 ILE A O 1
ATOM 536 N N . ASN A 1 69 ? 4.776 5.375 -6.987 1.00 89.94 69 ASN A N 1
ATOM 537 C CA . ASN A 1 69 ? 4.593 4.629 -5.749 1.00 89.94 69 ASN A CA 1
ATOM 538 C C . ASN A 1 69 ? 3.126 4.290 -5.489 1.00 89.94 69 ASN A C 1
ATOM 540 O O . ASN A 1 69 ? 2.850 3.219 -4.951 1.00 89.94 69 ASN A O 1
ATOM 544 N N . GLN A 1 70 ? 2.199 5.160 -5.895 1.00 90.56 70 GLN A N 1
ATOM 545 C CA . GLN A 1 70 ? 0.768 4.859 -5.864 1.00 90.56 70 GLN A CA 1
ATOM 546 C C . GLN A 1 70 ? 0.449 3.667 -6.774 1.00 90.56 70 GLN A C 1
ATOM 548 O O . GLN A 1 70 ? -0.129 2.693 -6.302 1.00 90.56 70 GLN A O 1
ATOM 553 N N . GLU A 1 71 ? 0.907 3.682 -8.029 1.00 89.88 71 GLU A N 1
ATOM 554 C CA . GLU A 1 71 ? 0.703 2.593 -8.998 1.00 89.88 71 GLU A CA 1
ATOM 555 C C . GLU A 1 71 ? 1.233 1.252 -8.482 1.00 89.88 71 GLU A C 1
ATOM 557 O O . GLU A 1 71 ? 0.537 0.239 -8.531 1.00 89.88 71 GLU 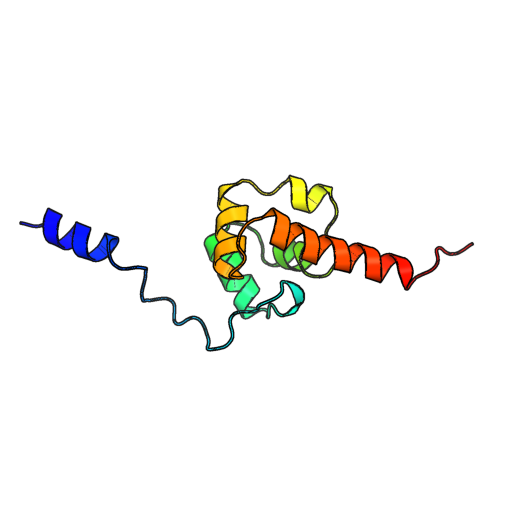A O 1
ATOM 562 N N . LYS A 1 72 ? 2.440 1.242 -7.912 1.00 89.62 72 LYS A N 1
ATOM 563 C CA . LYS A 1 72 ? 3.036 0.035 -7.322 1.00 89.62 72 LYS A CA 1
ATOM 564 C C . LYS A 1 72 ? 2.219 -0.514 -6.151 1.00 89.62 72 LYS A C 1
ATOM 566 O O . LYS A 1 72 ? 2.108 -1.730 -6.008 1.00 89.62 72 LYS A O 1
ATOM 571 N N . ILE A 1 73 ? 1.652 0.354 -5.310 1.00 89.50 73 ILE A N 1
ATOM 572 C CA . ILE A 1 73 ? 0.781 -0.059 -4.198 1.00 89.50 73 ILE A CA 1
ATOM 573 C C . ILE A 1 73 ? -0.548 -0.608 -4.728 1.00 89.50 73 ILE A C 1
ATOM 575 O O . ILE A 1 73 ? -0.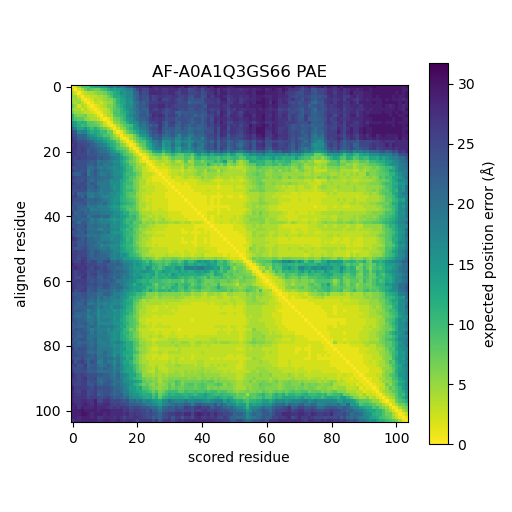997 -1.652 -4.259 1.00 89.50 73 ILE A O 1
ATOM 579 N N . VAL A 1 74 ? -1.149 0.057 -5.717 1.00 89.50 74 VAL A N 1
ATOM 580 C CA . VAL A 1 74 ? -2.391 -0.378 -6.376 1.00 89.50 74 VAL A CA 1
ATOM 581 C C . VAL A 1 74 ? -2.214 -1.767 -6.983 1.00 89.50 74 VAL A C 1
ATOM 583 O O . VAL A 1 74 ? -2.987 -2.673 -6.676 1.00 89.50 74 VAL A O 1
ATOM 586 N N . GLN A 1 75 ? -1.141 -1.968 -7.752 1.00 88.50 75 GLN A N 1
ATOM 587 C CA . GLN A 1 75 ? -0.800 -3.262 -8.346 1.00 88.50 75 GLN A CA 1
ATOM 588 C C . GLN A 1 75 ? -0.537 -4.336 -7.287 1.00 88.50 75 GLN A C 1
ATOM 590 O O . GLN A 1 75 ? -0.958 -5.477 -7.452 1.00 88.50 75 GLN A O 1
ATOM 595 N N . PHE A 1 76 ? 0.145 -3.983 -6.193 1.00 88.00 76 PHE A N 1
ATOM 596 C CA . PHE A 1 76 ? 0.436 -4.923 -5.112 1.00 88.00 76 PHE A CA 1
ATOM 597 C C . PHE A 1 76 ? -0.830 -5.427 -4.413 1.00 88.00 76 PHE A C 1
ATOM 599 O O . PHE A 1 76 ? -0.932 -6.615 -4.118 1.00 88.00 76 PHE A O 1
ATOM 606 N N . LEU A 1 77 ? -1.770 -4.523 -4.131 1.00 87.19 77 LEU A N 1
ATOM 607 C CA . LEU A 1 77 ? -3.015 -4.837 -3.427 1.00 87.19 77 LEU A CA 1
ATOM 608 C C . LEU A 1 77 ? -4.113 -5.369 -4.366 1.00 87.19 77 LEU A C 1
ATOM 610 O O . LEU A 1 77 ? -5.098 -5.930 -3.895 1.00 87.19 77 LEU A O 1
ATOM 614 N N . GLY A 1 78 ? -3.950 -5.206 -5.681 1.00 86.25 78 GLY A N 1
ATOM 615 C CA . GLY A 1 78 ? -4.926 -5.634 -6.684 1.00 86.25 78 GLY A CA 1
ATOM 616 C C . GLY A 1 78 ? -6.150 -4.720 -6.787 1.00 86.25 78 GLY A C 1
ATOM 617 O O . GLY A 1 78 ? -7.240 -5.205 -7.078 1.00 86.25 78 GLY A O 1
ATOM 618 N N . TYR A 1 79 ? -5.985 -3.421 -6.530 1.00 87.50 79 TYR A N 1
ATOM 619 C CA . TYR A 1 79 ? -7.045 -2.424 -6.712 1.00 87.50 79 TYR A CA 1
ATOM 620 C C . TYR A 1 79 ? -7.062 -1.883 -8.147 1.00 87.50 79 TYR A C 1
ATOM 622 O O . TYR A 1 79 ? -6.090 -2.023 -8.886 1.00 87.50 79 TYR A O 1
ATOM 630 N N . GLU A 1 80 ? -8.173 -1.251 -8.529 1.00 87.69 80 GLU A N 1
ATOM 631 C CA . GLU A 1 80 ? -8.332 -0.609 -9.840 1.00 87.69 80 GLU A CA 1
ATOM 632 C C . GLU A 1 80 ? -7.492 0.669 -9.970 1.00 87.69 80 GLU A C 1
ATOM 634 O O . GLU A 1 80 ? -6.822 0.874 -10.981 1.00 87.69 80 GLU A O 1
ATOM 639 N N . ASP A 1 81 ? -7.479 1.498 -8.926 1.00 90.12 81 ASP A N 1
ATOM 640 C CA . ASP A 1 81 ? -6.755 2.762 -8.897 1.00 90.12 81 ASP A CA 1
ATOM 641 C C . ASP A 1 81 ? -6.383 3.187 -7.466 1.00 90.12 81 ASP A C 1
ATOM 643 O O . ASP A 1 81 ? -6.726 2.543 -6.465 1.00 90.12 81 ASP A O 1
ATOM 647 N N . TRP A 1 82 ? -5.639 4.292 -7.371 1.00 89.75 82 TRP A N 1
ATOM 648 C CA . TRP A 1 82 ? -5.211 4.850 -6.092 1.00 89.75 82 TRP A CA 1
ATOM 649 C C . TRP A 1 82 ? -6.382 5.363 -5.252 1.00 89.75 82 TRP A C 1
ATOM 651 O O . TRP A 1 82 ? -6.346 5.215 -4.033 1.00 89.75 82 TRP A O 1
ATOM 661 N N . ALA A 1 83 ? -7.426 5.920 -5.869 1.00 88.88 83 ALA A N 1
ATOM 662 C CA . ALA A 1 83 ? -8.575 6.457 -5.147 1.00 88.88 83 ALA A CA 1
ATOM 663 C C . ALA A 1 83 ? -9.335 5.347 -4.402 1.00 88.88 83 ALA A C 1
ATOM 665 O O . ALA A 1 83 ? -9.796 5.556 -3.278 1.00 88.88 83 ALA A O 1
ATOM 666 N N . ALA A 1 84 ? -9.405 4.144 -4.975 1.00 88.75 84 ALA A N 1
ATOM 667 C CA . ALA A 1 84 ? -9.991 2.976 -4.332 1.00 88.75 84 ALA A CA 1
ATOM 668 C C . ALA A 1 84 ? -9.184 2.532 -3.094 1.00 88.75 84 ALA A C 1
ATOM 670 O O . ALA A 1 84 ? -9.768 2.269 -2.038 1.00 88.75 84 ALA A O 1
ATOM 671 N N . VAL A 1 85 ? -7.847 2.531 -3.179 1.00 87.75 85 VAL A N 1
ATOM 672 C CA . VAL A 1 85 ? -6.960 2.275 -2.025 1.00 87.75 85 VAL A CA 1
ATOM 673 C C . VAL A 1 85 ? -7.117 3.371 -0.968 1.00 87.75 85 VAL A C 1
ATOM 675 O O . VAL A 1 85 ? -7.279 3.089 0.222 1.00 87.75 85 VAL A O 1
ATOM 678 N N . GLU A 1 86 ? -7.107 4.630 -1.401 1.00 87.62 86 GLU A N 1
ATOM 679 C CA . GLU A 1 86 ? -7.201 5.809 -0.548 1.00 87.62 86 GLU A CA 1
ATOM 680 C C . GLU A 1 86 ? -8.519 5.825 0.239 1.00 87.62 86 GLU A C 1
ATOM 682 O O . GLU A 1 86 ? -8.514 6.052 1.450 1.00 87.62 86 GLU A O 1
ATOM 687 N N . LYS A 1 87 ? -9.637 5.479 -0.411 1.00 86.62 87 LYS A N 1
ATOM 688 C CA . LYS A 1 87 ? -10.957 5.341 0.218 1.00 86.62 87 LYS A CA 1
ATOM 689 C C . LYS A 1 87 ? -10.956 4.310 1.347 1.00 86.62 87 LYS A C 1
ATOM 691 O O . LYS A 1 87 ? -11.516 4.584 2.406 1.00 86.62 87 LYS A O 1
ATOM 696 N N . VAL A 1 88 ? -10.320 3.151 1.154 1.00 86.19 88 VAL A N 1
ATOM 697 C CA . VAL A 1 88 ? -10.239 2.098 2.185 1.00 86.19 88 VAL A CA 1
ATOM 698 C C . VAL A 1 88 ? -9.397 2.559 3.374 1.00 86.19 88 VAL A C 1
ATOM 700 O O . VAL A 1 88 ? -9.812 2.406 4.525 1.00 86.19 88 VAL A O 1
ATOM 703 N N . ILE A 1 89 ? -8.257 3.202 3.109 1.00 83.50 89 ILE A N 1
ATOM 704 C CA . ILE A 1 89 ? -7.405 3.771 4.160 1.00 83.50 89 ILE A CA 1
ATOM 705 C C . ILE A 1 89 ? -8.159 4.864 4.937 1.00 83.50 89 ILE A C 1
ATOM 707 O O . ILE A 1 89 ? -8.138 4.867 6.171 1.00 83.50 89 ILE A O 1
ATOM 711 N N . PHE A 1 90 ? -8.855 5.773 4.244 1.00 80.56 90 PHE A N 1
ATOM 712 C CA . PHE A 1 90 ? -9.605 6.864 4.873 1.00 80.56 90 PHE A CA 1
ATOM 713 C C . PHE A 1 90 ? -10.804 6.390 5.681 1.00 80.56 90 PHE A C 1
ATOM 715 O O . PHE A 1 90 ? -10.987 6.872 6.800 1.00 80.56 90 PHE A O 1
ATOM 722 N N . GLN A 1 91 ? -11.596 5.452 5.155 1.00 80.75 91 GLN A N 1
ATOM 723 C CA . GLN A 1 91 ? -12.748 4.904 5.873 1.00 80.75 91 GLN A CA 1
ATOM 724 C C . GLN A 1 91 ? -12.308 4.361 7.235 1.00 80.75 91 GLN A C 1
ATOM 726 O O . GLN A 1 91 ? -12.870 4.720 8.264 1.00 80.75 91 GLN A O 1
ATOM 731 N N . LYS A 1 92 ? -11.195 3.624 7.263 1.00 75.00 92 LYS A N 1
ATOM 732 C CA . LYS A 1 92 ? -10.623 3.079 8.496 1.00 75.00 92 LYS A CA 1
ATOM 733 C C . LYS A 1 92 ? -10.145 4.159 9.477 1.00 75.00 92 LYS A C 1
ATOM 735 O O . LYS A 1 92 ? -10.271 3.996 10.691 1.00 75.00 92 LYS A O 1
ATOM 740 N N . VAL A 1 93 ? -9.561 5.255 8.985 1.00 72.81 93 VAL A N 1
ATOM 741 C CA . VAL A 1 93 ? -9.170 6.399 9.834 1.00 72.81 93 VAL A CA 1
ATOM 742 C C . VAL A 1 93 ? -10.405 7.064 10.450 1.00 72.81 93 VAL A C 1
ATOM 744 O O . VAL A 1 93 ? -10.372 7.430 11.626 1.00 72.81 93 VAL A O 1
ATOM 747 N N . MET A 1 94 ? -11.489 7.203 9.683 1.00 74.50 94 MET A N 1
ATOM 748 C CA . MET A 1 94 ? -12.749 7.787 10.152 1.00 74.50 94 MET A CA 1
ATOM 749 C C . MET A 1 94 ? -13.457 6.886 11.168 1.00 74.50 94 MET A C 1
ATOM 751 O O . MET A 1 94 ? -13.829 7.369 12.237 1.00 74.50 94 MET A O 1
ATOM 755 N N . ASP A 1 95 ? -13.547 5.583 10.899 1.00 74.12 95 ASP A N 1
ATOM 756 C CA . ASP A 1 95 ? -14.154 4.606 11.810 1.00 74.12 95 ASP A CA 1
ATOM 757 C C . ASP A 1 95 ? -13.433 4.591 13.166 1.00 74.12 95 ASP A C 1
ATOM 759 O O . ASP A 1 95 ? -14.068 4.614 14.220 1.00 74.12 95 ASP A O 1
ATOM 763 N N . LYS A 1 96 ? -12.093 4.665 13.163 1.00 66.06 96 LYS A N 1
ATOM 764 C CA . LYS A 1 96 ? -11.297 4.710 14.398 1.00 66.06 96 LYS A CA 1
ATOM 765 C C . LYS A 1 96 ? -11.516 5.998 15.201 1.00 66.06 96 LYS A C 1
ATOM 767 O O . LYS A 1 96 ? -11.522 5.948 16.431 1.00 66.06 96 LYS A O 1
ATOM 772 N N . LYS A 1 97 ? -11.702 7.145 14.533 1.00 62.41 97 LYS A N 1
ATOM 773 C CA . LYS A 1 97 ? -12.015 8.423 15.199 1.00 62.41 97 LYS A CA 1
ATOM 774 C C . LYS A 1 97 ? -13.398 8.417 15.851 1.00 62.41 97 LYS A C 1
ATOM 776 O O . LYS A 1 97 ? -13.562 9.051 16.883 1.00 62.41 97 LYS A O 1
ATOM 781 N N . LEU A 1 98 ? -14.365 7.696 15.287 1.00 58.59 98 LEU A N 1
ATOM 782 C CA . LEU A 1 98 ? -15.709 7.568 15.859 1.00 58.59 98 LEU A CA 1
ATOM 783 C C . LEU A 1 98 ? -15.736 6.678 17.114 1.00 58.59 98 LEU A C 1
ATOM 785 O O . LEU A 1 98 ? -16.564 6.893 17.993 1.00 58.59 98 LEU A O 1
ATOM 789 N N . THR A 1 99 ? -14.813 5.719 17.240 1.00 55.12 99 THR A N 1
ATOM 790 C CA . THR A 1 99 ? -14.699 4.843 18.426 1.00 55.12 99 THR A CA 1
ATOM 791 C C . THR A 1 99 ? -14.032 5.468 19.655 1.00 55.12 99 THR A C 1
ATOM 793 O O . THR A 1 99 ? -14.121 4.887 20.734 1.00 55.12 99 THR A O 1
ATOM 796 N N . TYR A 1 100 ? -13.387 6.633 19.538 1.00 49.62 100 TYR A N 1
ATOM 797 C CA . TYR A 1 100 ? -12.829 7.359 20.684 1.00 49.62 100 TYR A CA 1
ATOM 798 C C . TYR A 1 100 ? -13.455 8.757 20.747 1.00 49.62 100 TYR A C 1
ATOM 800 O O . TYR A 1 100 ? -13.020 9.633 19.995 1.00 49.62 100 TYR A O 1
ATOM 808 N N . PRO A 1 101 ? -14.461 9.006 21.611 1.00 49.91 101 PRO A N 1
ATOM 809 C CA . PRO A 1 101 ? -14.906 10.369 21.845 1.00 49.91 101 PRO A CA 1
ATOM 810 C C . PRO A 1 101 ? -13.722 11.176 22.388 1.00 49.91 101 PRO A C 1
ATOM 812 O O . PRO A 1 101 ? -12.971 10.707 23.247 1.00 49.91 101 PRO A O 1
ATOM 815 N N . LEU A 1 102 ? -13.533 12.373 21.831 1.00 49.69 102 LEU A N 1
ATOM 816 C CA . LEU A 1 102 ? -12.610 13.375 22.359 1.00 49.69 102 LEU A CA 1
ATOM 817 C C . LEU A 1 102 ? -12.856 13.522 23.871 1.00 49.69 102 LEU A C 1
ATOM 819 O O . LEU A 1 102 ? -14.023 13.596 24.261 1.00 49.69 102 LEU A O 1
ATOM 823 N N . PRO A 1 103 ? -11.811 13.545 24.720 1.00 50.66 103 PRO A N 1
ATOM 824 C CA . PRO A 1 103 ? -12.007 13.902 26.116 1.00 50.66 103 PRO A CA 1
ATOM 825 C C . PRO A 1 103 ? -12.599 15.316 26.161 1.00 50.66 103 PRO A C 1
ATOM 827 O O . PRO A 1 103 ? -12.041 16.233 25.552 1.00 50.66 103 PRO A O 1
ATOM 830 N N . SER A 1 104 ? -13.767 15.423 26.799 1.00 50.69 104 SER A N 1
ATOM 831 C CA . SER A 1 104 ? -14.504 16.664 27.048 1.00 50.69 104 SER A CA 1
ATOM 832 C C . SER A 1 104 ? -13.676 17.705 27.790 1.00 50.69 104 SER A C 1
ATOM 834 O O . SER A 1 104 ? -12.851 17.299 28.642 1.00 50.69 104 SER A O 1
#

Mean predicted aligned error: 11.77 Å